Protein AF-A0AAD9ZVP4-F1 (afdb_monomer)

Secondary structure (DSSP, 8-state):
-----------HHHHHHHHHHHHHHTTTHHHHS-TT--TT-TT--HHHHHHHHHHHTTTTTS--SS---------TTTTTS--HHHHHHHHH-

Foldseek 3Di:
DVPDDDDDPDDPVVVVVVVVVCVVCLVVVVVVDDPLDQPPHPPRDPVVNVVVVCVVCVCVVPDDPDDDDDDDDDDDPVVVPDDPVVVCVVVPD

InterPro domains:
  IPR000477 Reverse transcriptase domain [PF00078] (2-87)
  IPR052343 Diverse Retrotransposon and Effector-Associated Protein [PTHR46890] (2-88)

Solvent-accessible surface area (backbone atoms only — not comparable to full-atom values): 6349 Å² total; per-residue (Å²): 134,87,82,73,80,86,77,86,85,70,57,68,70,57,53,51,54,52,48,56,53,52,63,68,48,52,72,62,44,68,83,73,49,61,90,82,58,27,79,98,40,90,96,48,51,66,63,58,52,52,50,51,51,50,59,76,47,69,59,68,91,48,94,62,100,59,94,82,85,88,87,88,86,82,69,78,60,61,86,79,68,62,59,60,83,61,48,51,50,72,76,73,100

Radius of gyration: 18.73 Å; Cα contacts (8 Å, |Δi|>4): 15; chains: 1; bounding box: 42×34×55 Å

Structure (mmCIF, N/CA/C/O backbone):
data_AF-A0AAD9ZVP4-F1
#
_entry.id   AF-A0AAD9ZVP4-F1
#
loop_
_atom_site.group_PDB
_atom_site.id
_atom_site.type_symbol
_atom_site.label_atom_id
_atom_site.label_alt_id
_atom_site.label_comp_id
_atom_site.label_asym_id
_atom_site.label_entity_id
_atom_site.label_seq_id
_atom_site.pdbx_PDB_ins_code
_atom_site.Cartn_x
_atom_site.Cartn_y
_atom_site.Cartn_z
_atom_site.occupancy
_atom_site.B_iso_or_equiv
_atom_site.auth_seq_id
_atom_site.auth_comp_id
_atom_site.auth_asym_id
_atom_site.auth_atom_id
_atom_site.pdbx_PDB_model_num
ATOM 1 N N . MET A 1 1 ? 14.546 21.583 10.370 1.00 49.97 1 MET A N 1
ATOM 2 C CA . MET A 1 1 ? 13.333 21.407 11.211 1.00 49.97 1 MET A CA 1
ATOM 3 C C . MET A 1 1 ? 12.079 21.015 10.412 1.00 49.97 1 MET A C 1
ATOM 5 O O . MET A 1 1 ? 11.070 20.722 11.035 1.00 49.97 1 MET A O 1
ATOM 9 N N . LYS A 1 2 ? 12.115 20.971 9.065 1.00 60.97 2 LYS A N 1
ATOM 10 C CA . LYS A 1 2 ? 10.973 20.570 8.216 1.00 60.97 2 LYS A CA 1
ATOM 11 C C . LYS A 1 2 ? 10.876 19.056 7.947 1.00 60.97 2 LYS A C 1
ATOM 13 O O . LYS A 1 2 ? 9.860 18.621 7.423 1.00 60.97 2 LYS A O 1
ATOM 18 N N . ASP A 1 3 ? 11.881 18.276 8.347 1.00 72.44 3 ASP A N 1
ATOM 19 C CA . ASP A 1 3 ? 12.014 16.851 7.986 1.00 72.44 3 ASP A CA 1
ATOM 20 C C . ASP A 1 3 ? 11.582 15.879 9.096 1.00 72.44 3 ASP A C 1
ATOM 22 O O . ASP A 1 3 ? 11.723 14.665 8.964 1.00 72.44 3 ASP A O 1
ATOM 26 N N . PHE A 1 4 ? 11.052 16.391 10.211 1.00 80.44 4 PHE A N 1
ATOM 27 C CA . PHE A 1 4 ? 10.508 15.537 11.263 1.00 80.44 4 PHE A CA 1
ATOM 28 C C . PHE A 1 4 ? 9.089 15.103 10.907 1.00 80.44 4 PHE A C 1
ATOM 30 O O . PHE A 1 4 ? 8.205 15.936 10.707 1.00 80.44 4 PHE A O 1
ATOM 37 N N . ARG A 1 5 ? 8.860 13.787 10.882 1.00 80.44 5 ARG A N 1
ATOM 38 C CA . ARG A 1 5 ? 7.522 13.205 10.769 1.00 80.44 5 ARG A CA 1
ATOM 39 C C . ARG A 1 5 ? 6.987 12.901 12.175 1.00 80.44 5 ARG A C 1
ATOM 41 O O . ARG A 1 5 ? 7.459 11.939 12.783 1.00 80.44 5 ARG A O 1
ATOM 48 N N . PRO A 1 6 ? 6.041 13.691 12.717 1.00 83.94 6 PRO A N 1
ATOM 49 C CA . PRO A 1 6 ? 5.452 13.394 14.017 1.00 83.94 6 PRO A CA 1
ATOM 50 C C . PRO A 1 6 ? 4.683 12.068 13.958 1.00 83.94 6 PRO A C 1
ATOM 52 O O . PRO A 1 6 ? 4.058 11.742 12.948 1.00 83.94 6 PRO A O 1
ATOM 55 N N . ILE A 1 7 ? 4.737 11.298 15.044 1.00 87.00 7 ILE A N 1
ATOM 56 C CA . ILE A 1 7 ? 4.006 10.035 15.184 1.00 87.00 7 ILE A CA 1
ATOM 57 C C . ILE A 1 7 ? 2.863 10.254 16.172 1.00 87.00 7 ILE A C 1
ATOM 59 O O . ILE A 1 7 ? 3.076 10.739 17.283 1.00 87.00 7 ILE A O 1
ATOM 63 N N . SER A 1 8 ? 1.649 9.870 15.782 1.00 87.19 8 SER A N 1
ATOM 64 C CA . SER A 1 8 ? 0.480 9.937 16.656 1.00 87.19 8 SER A CA 1
ATOM 65 C C . SER A 1 8 ? 0.492 8.786 17.666 1.00 87.19 8 SER A C 1
ATOM 67 O O . SER A 1 8 ? 0.251 7.625 17.330 1.00 87.19 8 SER A O 1
ATOM 69 N N . CYS A 1 9 ? 0.737 9.106 18.935 1.00 90.38 9 CYS A N 1
ATOM 70 C CA . CYS A 1 9 ? 0.648 8.155 20.041 1.00 90.38 9 CYS A CA 1
ATOM 71 C C . CYS A 1 9 ? -0.791 8.082 20.579 1.00 90.38 9 CYS A C 1
ATOM 73 O O . CYS A 1 9 ? -1.122 8.692 21.591 1.00 90.38 9 CYS A O 1
ATOM 75 N N . CYS A 1 10 ? -1.665 7.347 19.887 1.00 91.44 10 CYS A N 1
ATOM 76 C CA . CYS A 1 10 ? -3.068 7.193 20.287 1.00 91.44 10 CYS A CA 1
ATOM 77 C C . CYS A 1 10 ? -3.253 6.234 21.480 1.00 91.44 10 CYS A C 1
ATOM 79 O O . CYS A 1 10 ? -2.464 5.303 21.672 1.00 91.44 10 CYS A O 1
ATOM 81 N N . ASN A 1 11 ? -4.358 6.412 22.214 1.00 94.50 11 ASN A N 1
ATOM 82 C CA . ASN A 1 11 ? -4.795 5.518 23.292 1.00 94.50 11 ASN A CA 1
ATOM 83 C C . ASN A 1 11 ? -4.966 4.067 22.785 1.00 94.50 11 ASN A C 1
ATOM 85 O O . ASN A 1 11 ? -5.418 3.836 21.662 1.00 94.50 11 ASN A O 1
ATOM 89 N N . THR A 1 12 ? -4.631 3.079 23.617 1.00 96.00 12 THR A N 1
ATOM 90 C CA . THR A 1 12 ? -4.850 1.647 23.360 1.00 96.00 12 THR A CA 1
ATOM 91 C C . THR A 1 12 ? -6.282 1.339 22.927 1.00 96.00 12 THR A C 1
ATOM 93 O O . THR A 1 12 ? -6.464 0.608 21.957 1.00 96.00 12 THR A O 1
ATOM 96 N N . LEU A 1 13 ? -7.295 1.935 23.568 1.00 96.06 13 LEU A N 1
ATOM 97 C CA . LEU A 1 13 ? -8.696 1.713 23.189 1.00 96.06 13 LEU A CA 1
ATOM 98 C C . LEU A 1 13 ? -8.964 2.148 21.740 1.00 96.06 13 LEU A C 1
ATOM 100 O O . LEU A 1 13 ? -9.568 1.407 20.968 1.00 96.06 13 LEU A O 1
ATOM 104 N N . TYR A 1 14 ? -8.435 3.307 21.345 1.00 95.44 14 TYR A N 1
ATOM 105 C CA . TYR A 1 14 ? -8.523 3.792 19.968 1.00 95.44 14 TYR A CA 1
ATOM 106 C C . TYR A 1 14 ? -7.848 2.822 18.987 1.00 95.44 14 TYR A C 1
ATOM 108 O O . TYR A 1 14 ? -8.419 2.487 17.951 1.00 95.44 14 TYR A O 1
ATOM 116 N N . LYS A 1 15 ? -6.662 2.303 19.331 1.00 95.44 15 LYS A N 1
ATOM 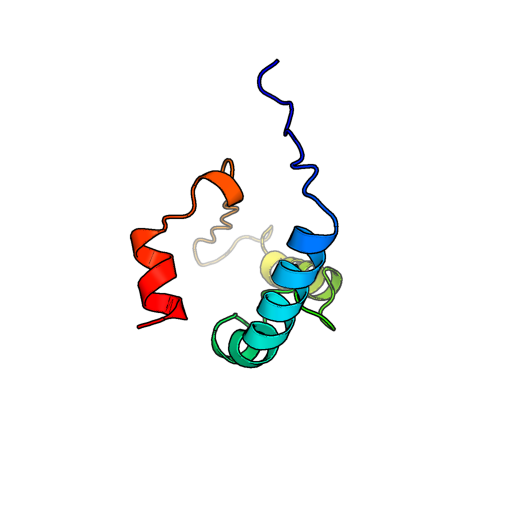117 C CA . LYS A 1 15 ? -5.947 1.319 18.500 1.00 95.44 15 LYS A CA 1
ATOM 118 C C . LYS A 1 15 ? -6.729 0.011 18.343 1.00 95.44 15 LYS A C 1
ATOM 120 O O . LYS A 1 15 ? -6.714 -0.567 17.258 1.00 95.44 15 LYS A O 1
ATOM 125 N N . ILE A 1 16 ? -7.423 -0.442 19.391 1.00 97.00 16 ILE A N 1
ATOM 126 C CA . ILE A 1 16 ? -8.281 -1.636 19.336 1.00 97.00 16 ILE A CA 1
ATOM 127 C C . ILE A 1 16 ? -9.431 -1.411 18.352 1.00 97.00 16 ILE A C 1
ATOM 129 O O . ILE A 1 16 ? -9.625 -2.224 17.449 1.00 97.00 16 ILE A O 1
ATOM 133 N N . ILE A 1 17 ? -10.149 -0.292 18.476 1.00 95.75 17 ILE A N 1
ATOM 134 C CA . ILE A 1 17 ? -11.262 0.046 17.576 1.00 95.75 17 ILE A CA 1
ATOM 135 C C . ILE A 1 17 ? -10.767 0.132 16.124 1.00 95.75 17 ILE A C 1
ATOM 137 O O . ILE A 1 17 ? -11.328 -0.517 15.241 1.00 95.75 17 ILE A O 1
ATOM 141 N N . ALA A 1 18 ? -9.662 0.844 15.880 1.00 94.94 18 ALA A N 1
ATOM 142 C CA . ALA A 1 18 ? -9.057 0.954 14.553 1.00 94.94 18 ALA A CA 1
ATOM 143 C C . ALA A 1 18 ? -8.679 -0.418 13.966 1.00 94.94 18 ALA A C 1
ATOM 145 O O . ALA A 1 18 ? -8.900 -0.678 12.783 1.00 94.94 18 ALA A O 1
ATOM 146 N N . ARG A 1 19 ? -8.156 -1.335 14.792 1.00 95.19 19 ARG A N 1
ATOM 147 C CA . ARG A 1 19 ? -7.821 -2.700 14.366 1.00 95.19 19 ARG A CA 1
ATOM 148 C C . ARG A 1 19 ? -9.058 -3.510 13.980 1.00 95.19 19 ARG A C 1
ATOM 150 O O . ARG A 1 19 ? -9.000 -4.245 12.995 1.00 95.19 19 ARG A O 1
ATOM 157 N N . ILE A 1 20 ? -10.155 -3.383 14.727 1.00 96.44 20 ILE A N 1
ATOM 158 C CA . ILE A 1 20 ? -11.425 -4.050 14.405 1.00 96.44 20 ILE A CA 1
ATOM 159 C C . ILE A 1 20 ? -11.923 -3.586 13.033 1.00 96.44 20 ILE A C 1
ATOM 161 O O . ILE A 1 20 ? -12.219 -4.425 12.184 1.00 96.44 20 ILE A O 1
ATOM 165 N N . ILE A 1 21 ? -11.940 -2.273 12.787 1.00 93.56 21 ILE A N 1
ATOM 166 C CA . ILE A 1 21 ? -12.365 -1.693 11.504 1.00 93.56 21 ILE A CA 1
ATOM 167 C C . ILE A 1 21 ? -11.459 -2.179 10.363 1.00 93.56 21 ILE A C 1
ATOM 169 O O . ILE A 1 21 ? -11.950 -2.688 9.357 1.00 93.56 21 ILE A O 1
ATOM 173 N N . ALA A 1 22 ? -10.135 -2.120 10.538 1.00 93.31 22 ALA A N 1
ATOM 174 C CA . ALA A 1 22 ? -9.184 -2.579 9.524 1.00 93.31 22 ALA A CA 1
ATOM 175 C C . ALA A 1 22 ? -9.384 -4.059 9.154 1.00 93.31 22 ALA A C 1
ATOM 177 O O . ALA A 1 22 ? -9.333 -4.425 7.980 1.00 93.31 22 ALA A O 1
ATOM 178 N N . ASN A 1 23 ? -9.660 -4.916 10.140 1.00 93.69 23 ASN A N 1
ATOM 179 C CA . ASN A 1 23 ? -9.938 -6.331 9.895 1.00 93.69 23 ASN A CA 1
ATOM 180 C C . ASN A 1 23 ? -11.249 -6.553 9.126 1.00 93.69 23 ASN A C 1
ATOM 182 O O . ASN A 1 23 ? -11.332 -7.512 8.363 1.00 93.69 23 ASN A O 1
ATOM 186 N N . ARG A 1 24 ? -12.254 -5.684 9.305 1.00 92.19 24 ARG A N 1
ATOM 187 C CA . ARG A 1 24 ? -13.524 -5.745 8.564 1.00 92.19 24 ARG A CA 1
ATOM 188 C C . ARG A 1 24 ? -13.380 -5.295 7.111 1.00 92.19 24 ARG A C 1
ATOM 190 O O . ARG A 1 24 ? -14.026 -5.880 6.256 1.00 92.19 24 ARG A O 1
ATOM 197 N N . ILE A 1 25 ? -12.518 -4.315 6.836 1.00 90.06 25 ILE A N 1
ATOM 198 C CA . ILE A 1 25 ? -12.255 -3.802 5.477 1.00 90.06 25 ILE A CA 1
ATOM 199 C C . ILE A 1 25 ? -11.347 -4.749 4.675 1.00 90.06 25 ILE A C 1
ATOM 201 O O . ILE A 1 25 ? -11.445 -4.832 3.453 1.00 90.06 25 ILE A O 1
ATOM 205 N N . LYS A 1 26 ? -10.461 -5.487 5.357 1.00 90.12 26 LYS A N 1
ATOM 206 C CA . LYS A 1 26 ? -9.440 -6.341 4.733 1.00 90.12 26 LYS A CA 1
ATOM 207 C C . LYS A 1 26 ? -9.942 -7.268 3.605 1.00 90.12 26 LYS A C 1
ATOM 209 O O . LYS A 1 26 ? -9.216 -7.368 2.620 1.00 90.12 26 LYS A O 1
ATOM 214 N N . PRO A 1 27 ? -11.106 -7.941 3.696 1.00 89.25 27 PRO A N 1
ATOM 215 C CA . PRO A 1 27 ? -11.599 -8.800 2.616 1.00 89.25 27 PRO A CA 1
ATOM 216 C C . PRO A 1 27 ? -11.872 -8.030 1.314 1.00 89.25 27 PRO A C 1
ATOM 218 O O . PRO A 1 27 ? -11.435 -8.461 0.250 1.00 89.25 27 PRO A O 1
ATOM 221 N N . CYS A 1 28 ? -12.495 -6.852 1.408 1.00 88.31 28 CYS A N 1
ATOM 222 C CA . CYS A 1 28 ? -12.857 -6.028 0.251 1.00 88.31 28 CYS A CA 1
ATOM 223 C C . CYS A 1 28 ? -11.633 -5.450 -0.470 1.00 88.31 28 CYS A C 1
ATOM 225 O O . CYS A 1 28 ? -11.683 -5.171 -1.663 1.00 88.31 28 CYS A O 1
ATOM 227 N N . LEU A 1 29 ? -10.507 -5.278 0.237 1.00 88.44 29 LEU A N 1
ATOM 228 C CA . LEU A 1 29 ? -9.286 -4.741 -0.368 1.00 88.44 29 LEU A CA 1
ATOM 229 C C . LEU A 1 29 ? -8.788 -5.589 -1.537 1.00 88.44 29 LEU A C 1
ATOM 231 O O . LEU A 1 29 ? -8.191 -5.026 -2.446 1.00 88.44 29 LEU A O 1
ATOM 235 N N . SER A 1 30 ? -9.026 -6.904 -1.529 1.00 85.38 30 SER A N 1
ATOM 236 C CA . SER A 1 30 ? -8.557 -7.790 -2.601 1.00 85.38 30 SER A CA 1
ATOM 237 C C . SER A 1 30 ? -9.146 -7.459 -3.977 1.00 85.38 30 SER A C 1
ATOM 239 O O . SER A 1 30 ? -8.443 -7.631 -4.970 1.00 85.38 30 SER A O 1
ATOM 241 N N . ASP A 1 31 ? -10.356 -6.897 -4.016 1.00 88.88 31 ASP A N 1
ATOM 242 C CA . ASP A 1 31 ? -11.044 -6.507 -5.251 1.00 88.88 31 ASP A CA 1
ATOM 243 C C . ASP A 1 31 ? -10.701 -5.074 -5.697 1.00 88.88 31 ASP A C 1
ATOM 245 O O . ASP A 1 31 ? -10.835 -4.728 -6.868 1.00 88.88 31 ASP A O 1
ATOM 249 N N . ILE A 1 32 ? -10.252 -4.227 -4.764 1.00 89.81 32 ILE A N 1
ATOM 250 C CA . ILE A 1 32 ? -9.992 -2.797 -5.004 1.00 89.81 32 ILE A CA 1
ATOM 251 C C . ILE A 1 32 ? -8.527 -2.548 -5.389 1.00 89.81 32 ILE A C 1
ATOM 253 O O . ILE A 1 32 ? -8.225 -1.631 -6.153 1.00 89.81 32 ILE A O 1
ATOM 257 N N . ILE A 1 33 ? -7.592 -3.331 -4.839 1.00 91.69 33 ILE A N 1
ATOM 258 C CA . ILE A 1 33 ? -6.156 -3.098 -5.022 1.00 91.69 33 ILE A CA 1
ATOM 259 C C . ILE A 1 33 ? -5.580 -3.940 -6.161 1.00 91.69 33 ILE A C 1
ATOM 261 O O . ILE A 1 33 ? -5.872 -5.125 -6.310 1.00 91.69 33 ILE A O 1
ATOM 265 N N . SER A 1 34 ? -4.655 -3.348 -6.915 1.00 91.75 34 SER A N 1
ATOM 266 C CA . SER A 1 34 ? -3.924 -4.060 -7.966 1.00 91.75 34 SER A CA 1
ATOM 267 C C . SER A 1 34 ? -3.115 -5.245 -7.403 1.00 91.75 34 SER A C 1
ATOM 269 O O . SER A 1 34 ? -2.579 -5.153 -6.288 1.00 91.75 34 SER A O 1
ATOM 271 N N . PRO A 1 35 ? -2.941 -6.344 -8.165 1.00 89.06 35 PRO A N 1
ATOM 272 C CA . PRO A 1 35 ? -2.016 -7.424 -7.817 1.00 89.06 35 PRO A CA 1
ATOM 273 C C . PRO A 1 35 ? -0.584 -6.937 -7.554 1.00 89.06 35 PRO A C 1
ATOM 275 O O . PRO A 1 35 ? 0.083 -7.462 -6.668 1.00 89.06 35 PRO A O 1
ATOM 278 N N . SER A 1 36 ? -0.148 -5.880 -8.249 1.00 90.44 36 SER A N 1
ATOM 279 C CA . SER A 1 36 ? 1.189 -5.287 -8.106 1.00 90.44 36 SER A CA 1
ATOM 280 C C . SER A 1 36 ? 1.354 -4.422 -6.846 1.00 90.44 36 SER A C 1
ATOM 282 O O . SER A 1 36 ? 2.408 -3.827 -6.629 1.00 90.44 36 SER A O 1
ATOM 284 N N . GLN A 1 37 ? 0.324 -4.283 -6.004 1.00 90.81 37 GLN A N 1
ATOM 285 C CA . GLN A 1 37 ? 0.436 -3.584 -4.724 1.00 90.81 37 GLN A CA 1
ATOM 286 C C . GLN A 1 37 ? 0.868 -4.561 -3.623 1.00 90.81 37 GLN A C 1
ATOM 288 O O . GLN A 1 37 ? 0.035 -5.262 -3.048 1.00 90.81 37 GLN A O 1
ATOM 293 N N . SER A 1 38 ? 2.162 -4.592 -3.298 1.00 90.25 38 SER A N 1
ATOM 294 C CA . SER A 1 38 ? 2.683 -5.473 -2.239 1.00 90.25 38 SER A CA 1
ATOM 295 C C . SER A 1 38 ? 2.695 -4.845 -0.844 1.00 90.25 38 SER A C 1
ATOM 297 O O . SER A 1 38 ? 2.633 -5.556 0.157 1.00 90.25 38 SER A O 1
ATOM 299 N N . ALA A 1 39 ? 2.784 -3.518 -0.740 1.00 89.62 39 ALA A N 1
ATOM 300 C CA . ALA A 1 39 ? 2.886 -2.845 0.554 1.00 89.62 39 ALA A CA 1
ATOM 301 C C . ALA A 1 39 ? 1.567 -2.916 1.342 1.00 89.62 39 ALA A C 1
ATOM 303 O O . ALA A 1 39 ? 0.492 -2.705 0.785 1.00 89.62 39 ALA A O 1
ATOM 304 N N . PHE A 1 40 ? 1.666 -3.162 2.653 1.00 88.38 40 PHE A N 1
ATOM 305 C CA . PHE A 1 40 ? 0.539 -3.213 3.599 1.00 88.38 40 PHE A CA 1
ATOM 306 C C . PHE A 1 40 ? -0.529 -4.287 3.313 1.00 88.38 40 PHE A C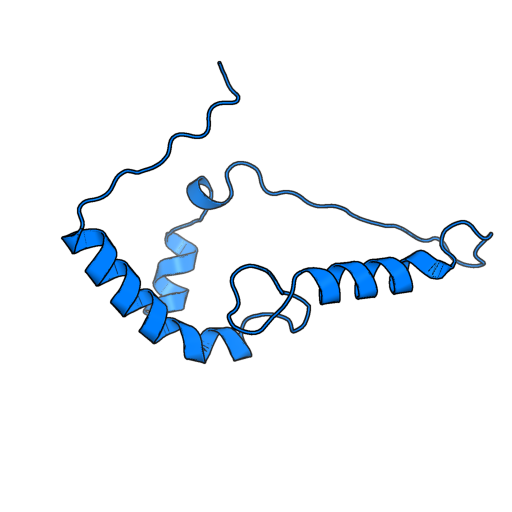 1
ATOM 308 O O . PHE A 1 40 ? -1.596 -4.269 3.926 1.00 88.38 40 PHE A O 1
ATOM 315 N N . VAL A 1 41 ? -0.234 -5.264 2.450 1.00 90.00 41 VAL A N 1
ATOM 316 C CA . VAL A 1 41 ? -1.121 -6.397 2.158 1.00 90.00 41 VAL A CA 1
ATOM 317 C C . VAL A 1 41 ? -0.551 -7.662 2.787 1.00 90.00 41 VAL A C 1
ATOM 319 O O . VAL A 1 41 ? 0.592 -8.040 2.544 1.00 90.00 41 VAL A O 1
ATOM 322 N N . ALA A 1 42 ? -1.351 -8.336 3.613 1.00 87.62 42 ALA A N 1
ATOM 323 C CA . ALA A 1 42 ? -0.926 -9.584 4.238 1.00 87.62 42 ALA A CA 1
ATOM 324 C C . ALA A 1 42 ? -0.678 -10.664 3.173 1.00 87.62 42 ALA A C 1
ATOM 326 O O . ALA A 1 42 ? -1.538 -10.897 2.328 1.00 87.62 42 ALA A O 1
ATOM 327 N N . GLY A 1 43 ? 0.472 -11.334 3.247 1.00 89.12 43 GLY A N 1
ATOM 328 C CA . GLY A 1 43 ? 0.841 -12.407 2.320 1.00 89.12 43 GLY A CA 1
ATOM 329 C C . GLY A 1 43 ? 1.502 -11.948 1.017 1.00 89.12 43 GLY A C 1
ATOM 330 O O . GLY A 1 43 ? 1.853 -12.804 0.215 1.00 89.12 43 GLY A O 1
ATOM 331 N N . ARG A 1 44 ? 1.711 -10.639 0.803 1.00 91.19 44 ARG A N 1
ATOM 332 C CA . ARG A 1 44 ? 2.488 -10.118 -0.337 1.00 91.19 44 ARG A CA 1
ATOM 333 C C . ARG A 1 44 ? 3.868 -9.650 0.115 1.00 91.19 44 ARG A C 1
ATOM 335 O O . ARG A 1 44 ? 4.003 -9.083 1.201 1.00 91.19 44 ARG A O 1
ATOM 342 N N . CYS A 1 45 ? 4.890 -9.877 -0.711 1.00 92.75 45 CYS A N 1
ATOM 343 C CA . CYS A 1 45 ? 6.265 -9.498 -0.405 1.00 92.75 45 CYS A CA 1
ATOM 344 C C . CYS A 1 45 ? 6.712 -8.300 -1.254 1.00 92.75 45 CYS A C 1
ATOM 346 O O . CYS A 1 45 ? 6.370 -8.174 -2.429 1.00 92.75 45 CYS A O 1
ATOM 348 N N . ILE A 1 46 ? 7.531 -7.414 -0.676 1.00 92.25 46 ILE A N 1
ATOM 349 C CA . ILE A 1 46 ? 8.163 -6.324 -1.436 1.00 92.25 46 ILE A CA 1
ATOM 350 C C . ILE A 1 46 ? 9.129 -6.853 -2.508 1.00 92.25 46 ILE A C 1
ATOM 352 O O . ILE A 1 46 ? 9.315 -6.204 -3.535 1.00 92.25 46 ILE A O 1
ATOM 356 N N . GLY A 1 47 ? 9.701 -8.045 -2.293 1.00 94.69 47 GLY A N 1
ATOM 357 C CA . GLY A 1 47 ? 10.583 -8.715 -3.248 1.00 94.69 47 GLY A CA 1
ATOM 358 C C . GLY A 1 47 ? 9.917 -8.969 -4.600 1.00 94.69 47 GLY A C 1
ATOM 359 O O . GLY A 1 47 ? 10.560 -8.766 -5.626 1.00 94.69 47 GLY A O 1
ATOM 360 N N . ASP A 1 48 ? 8.622 -9.296 -4.609 1.00 92.38 48 ASP A N 1
ATOM 361 C CA . ASP A 1 48 ? 7.859 -9.552 -5.838 1.00 92.38 48 ASP A CA 1
ATOM 362 C C . ASP A 1 48 ? 7.822 -8.304 -6.735 1.00 92.38 48 ASP A C 1
ATOM 364 O O . ASP A 1 48 ? 8.059 -8.373 -7.940 1.00 92.38 48 ASP A O 1
ATOM 368 N N . ASN A 1 49 ? 7.625 -7.128 -6.130 1.00 92.44 49 ASN A N 1
ATOM 369 C CA . ASN A 1 49 ? 7.644 -5.852 -6.844 1.00 92.44 49 ASN A CA 1
ATOM 370 C C . ASN A 1 49 ? 9.049 -5.461 -7.314 1.00 92.44 49 ASN A C 1
A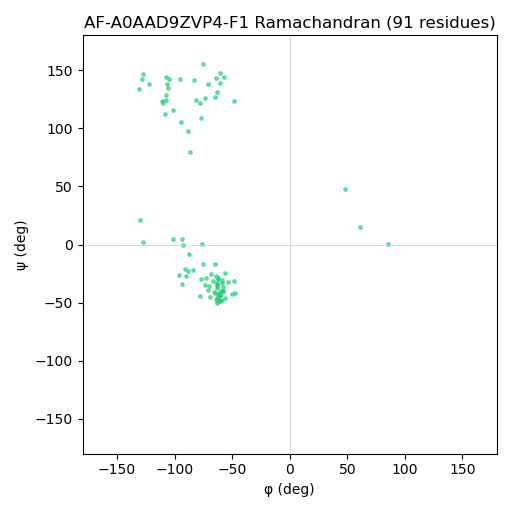TOM 372 O O . ASN A 1 49 ? 9.189 -4.881 -8.389 1.00 92.44 49 ASN A O 1
ATOM 376 N N . ILE A 1 50 ? 10.091 -5.766 -6.533 1.00 94.12 50 ILE A N 1
ATOM 377 C CA . ILE A 1 50 ? 11.481 -5.527 -6.949 1.00 94.12 50 ILE A CA 1
ATOM 378 C C . ILE A 1 50 ? 11.801 -6.371 -8.185 1.00 94.12 50 ILE A C 1
ATOM 380 O O . ILE A 1 50 ? 12.337 -5.838 -9.156 1.00 94.12 50 ILE A O 1
ATOM 384 N N . LEU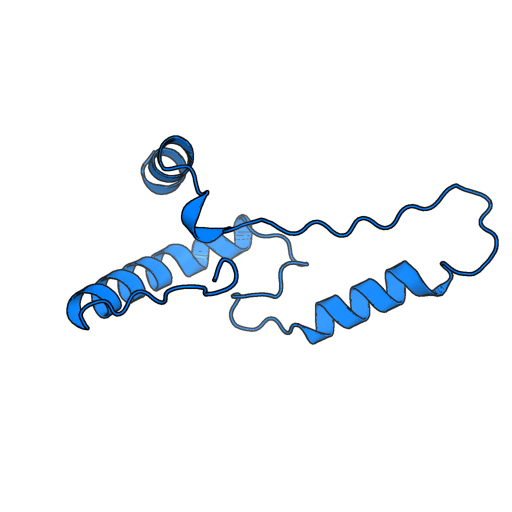 A 1 51 ? 11.424 -7.652 -8.174 1.00 94.69 51 LEU A N 1
ATOM 385 C CA . LEU A 1 51 ? 11.615 -8.556 -9.305 1.00 94.69 51 LEU A CA 1
ATOM 386 C C . LEU A 1 51 ? 10.848 -8.071 -10.543 1.00 94.69 51 LEU A C 1
ATOM 388 O O . LEU A 1 51 ? 11.431 -7.974 -11.622 1.00 94.69 51 LEU A O 1
ATOM 392 N N . LEU A 1 52 ? 9.580 -7.682 -10.373 1.00 93.56 52 LEU A N 1
ATOM 393 C CA . LEU A 1 52 ? 8.763 -7.124 -11.452 1.00 93.56 52 LEU A CA 1
ATOM 394 C C . LEU A 1 52 ? 9.429 -5.890 -12.082 1.00 93.56 52 LEU A C 1
ATOM 396 O O . LEU A 1 52 ? 9.533 -5.791 -13.302 1.00 93.56 52 LEU A O 1
ATOM 400 N N . VAL A 1 53 ? 9.929 -4.957 -11.266 1.00 93.50 53 VAL A N 1
ATOM 401 C CA . VAL A 1 53 ? 10.630 -3.763 -11.763 1.00 93.50 53 VAL A CA 1
ATOM 402 C C . VAL A 1 53 ? 11.929 -4.135 -12.481 1.00 93.50 53 VAL A C 1
ATOM 404 O O . VAL A 1 53 ? 12.218 -3.573 -13.536 1.00 93.50 53 VAL A O 1
ATOM 407 N N . GLN A 1 54 ? 12.708 -5.083 -11.954 1.00 94.44 54 GLN A N 1
ATOM 408 C CA . GLN A 1 54 ? 13.927 -5.562 -12.615 1.00 94.44 54 GLN A CA 1
ATOM 409 C C . GLN A 1 54 ? 13.630 -6.149 -13.999 1.00 94.44 54 GLN A C 1
ATOM 411 O O . GLN A 1 54 ? 14.372 -5.887 -14.947 1.00 94.44 54 GLN A O 1
ATOM 416 N N . GLU A 1 55 ? 12.535 -6.898 -14.134 1.00 93.19 55 GLU A N 1
ATOM 417 C CA . GLU A 1 55 ? 12.111 -7.476 -15.406 1.00 93.19 55 GLU A CA 1
ATOM 418 C C . GLU A 1 55 ? 11.636 -6.405 -16.397 1.00 93.19 55 GLU A C 1
ATOM 42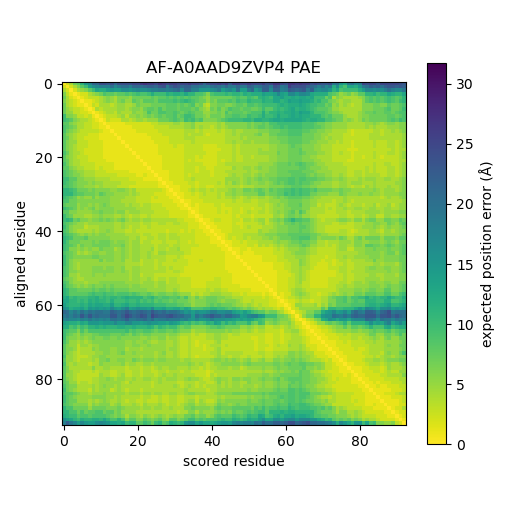0 O O . GLU A 1 55 ? 12.099 -6.381 -17.541 1.00 93.19 55 GLU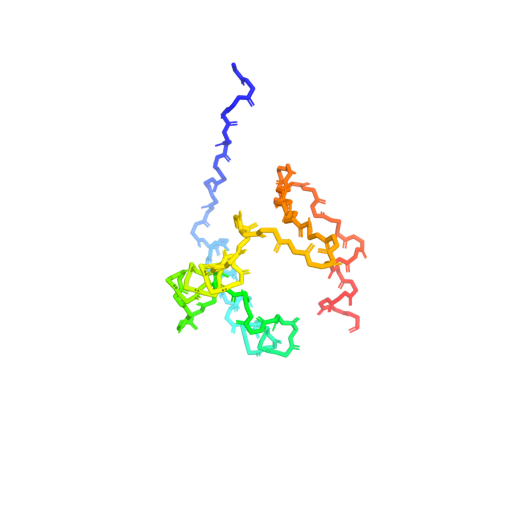 A O 1
ATOM 425 N N . LEU A 1 56 ? 10.821 -5.448 -15.942 1.00 91.81 56 LEU A N 1
ATOM 426 C CA . LEU A 1 56 ? 10.398 -4.296 -16.749 1.00 91.81 56 LEU A CA 1
ATOM 427 C C . LEU A 1 56 ? 11.594 -3.459 -17.242 1.00 91.81 56 LEU A C 1
ATOM 429 O O . LEU A 1 56 ? 11.571 -2.921 -18.350 1.00 91.81 56 LEU A O 1
ATOM 433 N N . MET A 1 57 ? 12.669 -3.384 -16.452 1.00 92.06 57 MET A N 1
ATOM 434 C CA . MET A 1 57 ? 13.879 -2.618 -16.774 1.00 92.06 57 MET A CA 1
ATOM 435 C C . MET A 1 57 ? 14.968 -3.435 -17.492 1.00 92.06 57 MET A C 1
ATOM 437 O O . MET A 1 57 ? 16.008 -2.881 -17.861 1.00 92.06 57 MET A O 1
ATOM 441 N N . ARG A 1 58 ? 14.755 -4.733 -17.751 1.00 89.31 58 ARG A N 1
ATOM 442 C CA . ARG A 1 58 ? 15.803 -5.699 -18.149 1.00 89.31 58 ARG A CA 1
ATOM 443 C C . ARG A 1 58 ? 16.606 -5.327 -19.401 1.00 89.31 58 ARG A C 1
ATOM 445 O O . ARG A 1 58 ? 17.747 -5.750 -19.554 1.00 89.31 58 ARG A O 1
ATOM 452 N N . ASN A 1 59 ? 16.057 -4.511 -20.294 1.00 88.19 59 ASN A N 1
ATOM 453 C CA . ASN A 1 59 ? 16.759 -4.026 -21.487 1.00 88.19 59 ASN A CA 1
ATOM 454 C C . ASN A 1 59 ? 16.668 -2.509 -21.647 1.00 88.19 59 ASN A C 1
ATOM 456 O O . ASN A 1 59 ? 16.848 -1.998 -22.751 1.00 88.19 59 ASN A O 1
ATOM 460 N N . TYR A 1 60 ? 16.383 -1.789 -20.562 1.00 88.00 60 TYR A N 1
ATOM 461 C CA . TYR A 1 60 ? 16.126 -0.354 -20.608 1.0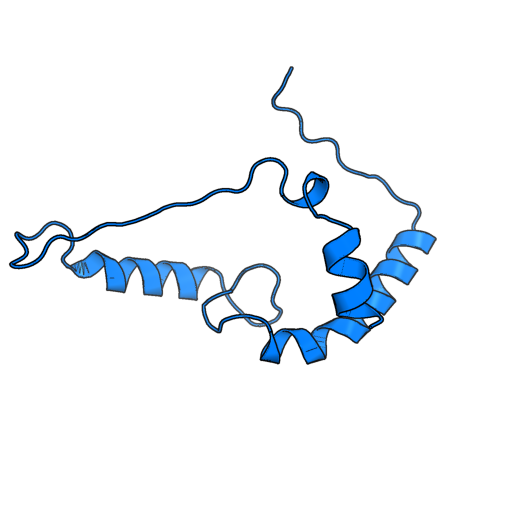0 88.00 60 TYR A CA 1
ATOM 462 C C . TYR A 1 60 ? 17.341 0.452 -21.099 1.00 88.00 60 TYR A C 1
ATOM 464 O O . TYR A 1 60 ? 17.171 1.465 -21.764 1.00 88.00 60 TYR A O 1
ATOM 472 N N . HIS A 1 61 ? 18.555 -0.052 -20.849 1.00 83.62 61 HIS A N 1
ATOM 473 C CA . HIS A 1 61 ? 19.827 0.529 -21.299 1.00 83.62 61 HIS A CA 1
ATOM 474 C C . HIS A 1 61 ? 20.134 0.311 -22.791 1.00 83.62 61 HIS A C 1
ATOM 476 O O . HIS A 1 61 ? 21.023 0.961 -23.334 1.00 83.62 61 HIS A O 1
ATOM 482 N N . LYS A 1 62 ? 19.454 -0.631 -23.456 1.00 85.00 62 LYS A N 1
ATOM 483 C CA . LYS A 1 62 ? 19.680 -0.913 -24.878 1.00 85.00 62 LYS A CA 1
ATOM 484 C 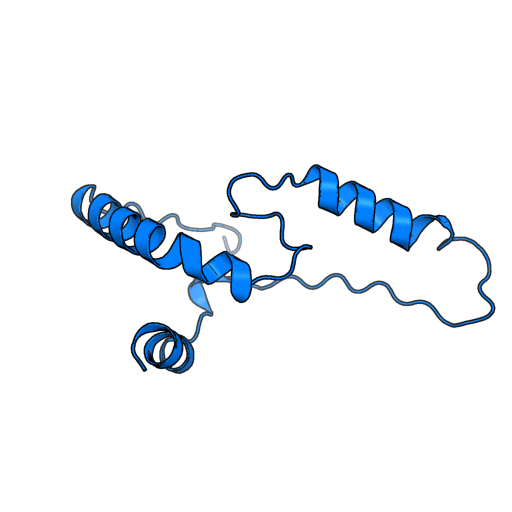C . LYS A 1 62 ? 18.878 0.070 -25.718 1.00 85.00 62 LYS A C 1
ATOM 486 O O . LYS A 1 62 ? 17.729 0.359 -25.381 1.00 85.00 62 LYS A O 1
ATOM 491 N N . GLY A 1 63 ? 19.468 0.519 -26.829 1.00 79.00 63 GLY A N 1
ATOM 492 C CA . GLY A 1 63 ? 18.771 1.320 -27.833 1.00 79.00 63 GLY A CA 1
ATOM 493 C C . GLY A 1 63 ? 17.438 0.666 -28.195 1.00 79.00 63 GLY A C 1
ATOM 494 O O . GLY A 1 63 ? 17.387 -0.517 -28.530 1.00 79.00 63 GLY A O 1
ATOM 495 N N . ALA A 1 64 ? 16.354 1.415 -28.036 1.00 76.06 64 ALA A N 1
ATOM 496 C CA . ALA A 1 64 ? 15.000 0.933 -28.245 1.00 76.06 64 ALA A CA 1
ATOM 497 C C . ALA A 1 64 ? 14.443 1.522 -29.543 1.00 76.06 64 ALA A C 1
ATOM 499 O O . ALA A 1 64 ? 14.602 2.716 -29.780 1.00 76.06 64 ALA A O 1
ATOM 500 N N . SER A 1 65 ? 13.737 0.720 -30.348 1.00 77.50 65 SER A N 1
ATOM 501 C CA . SER A 1 65 ? 13.001 1.238 -31.518 1.00 77.50 65 SER A CA 1
ATOM 502 C C . SER A 1 65 ? 11.854 2.179 -31.138 1.00 77.50 65 SER A C 1
ATOM 504 O O . SER A 1 65 ? 11.370 2.914 -31.992 1.00 77.50 65 SER A O 1
ATOM 506 N N . TYR A 1 66 ? 11.425 2.168 -29.873 1.00 81.81 66 TYR A N 1
ATOM 507 C CA . TYR A 1 66 ? 10.341 3.000 -29.356 1.00 81.81 66 TYR A CA 1
ATOM 508 C C . TYR A 1 66 ? 10.796 3.761 -28.107 1.00 81.81 66 TYR A C 1
ATOM 510 O O . TYR A 1 66 ? 11.581 3.216 -27.323 1.00 81.81 66 TYR A O 1
ATOM 518 N N . PRO A 1 67 ? 10.299 4.992 -27.890 1.00 86.25 67 PRO A N 1
ATOM 519 C CA . PRO A 1 67 ? 10.607 5.760 -26.691 1.00 86.25 67 PRO A CA 1
ATOM 520 C C . PRO A 1 67 ? 10.131 5.014 -25.438 1.00 86.25 67 PRO A C 1
ATOM 522 O O . PRO A 1 67 ? 9.046 4.434 -25.415 1.00 86.25 67 PRO A O 1
ATOM 525 N N . ARG A 1 68 ? 10.950 5.030 -24.384 1.00 87.88 68 ARG A N 1
ATOM 526 C CA . ARG A 1 68 ? 10.648 4.412 -23.086 1.00 87.88 68 ARG A CA 1
ATOM 527 C C . ARG A 1 68 ? 10.708 5.474 -21.993 1.00 87.88 68 ARG A C 1
ATOM 529 O O . ARG A 1 68 ? 11.637 6.281 -21.983 1.00 87.88 68 ARG A O 1
ATOM 536 N N . LEU A 1 69 ? 9.756 5.443 -21.061 1.00 89.62 69 LEU A N 1
ATOM 537 C CA . LEU A 1 69 ? 9.736 6.306 -19.878 1.00 89.62 69 LEU A CA 1
ATOM 538 C C . LEU A 1 69 ? 9.495 5.477 -18.610 1.00 89.62 69 LEU A C 1
ATOM 540 O O . LEU A 1 69 ? 8.588 4.649 -18.564 1.00 89.62 69 LEU A O 1
ATOM 544 N N . ALA A 1 70 ? 10.286 5.748 -17.575 1.00 91.75 70 ALA A N 1
ATOM 545 C CA . ALA A 1 70 ? 10.095 5.230 -16.232 1.00 91.75 70 ALA A CA 1
ATOM 546 C C . ALA A 1 70 ? 9.670 6.394 -15.337 1.00 91.75 70 ALA A C 1
ATOM 548 O O . ALA A 1 70 ? 10.394 7.384 -15.228 1.00 91.75 70 ALA A O 1
ATOM 549 N N . LEU A 1 71 ? 8.503 6.278 -14.704 1.00 93.12 71 LEU A N 1
ATOM 550 C CA . LEU A 1 71 ? 7.982 7.302 -13.807 1.00 93.12 71 LEU A CA 1
ATOM 551 C C . LEU A 1 71 ? 8.008 6.792 -12.368 1.00 93.12 71 LEU A C 1
ATOM 553 O O . LEU A 1 71 ? 7.410 5.765 -12.053 1.00 93.12 71 LEU A O 1
ATOM 557 N N . LYS A 1 72 ? 8.679 7.537 -11.490 1.00 93.94 72 LYS A N 1
ATOM 558 C CA . LYS A 1 72 ? 8.635 7.322 -10.045 1.00 93.94 72 LYS A CA 1
ATOM 559 C C . LYS A 1 72 ? 7.835 8.457 -9.416 1.00 93.94 72 LYS A C 1
ATOM 561 O O . LYS A 1 72 ? 8.284 9.598 -9.429 1.00 93.94 72 LYS A O 1
ATOM 566 N N . VAL A 1 73 ? 6.666 8.129 -8.876 1.00 94.38 73 VAL A N 1
ATOM 567 C CA . VAL A 1 73 ? 5.784 9.075 -8.182 1.00 94.38 73 VAL A CA 1
ATOM 568 C C . VAL A 1 73 ? 5.865 8.812 -6.683 1.00 94.38 73 VAL A C 1
ATOM 570 O O . VAL A 1 73 ? 5.811 7.659 -6.262 1.00 94.38 73 VAL A O 1
ATOM 573 N N . ASP A 1 74 ? 5.995 9.876 -5.894 1.00 91.81 74 ASP A N 1
ATOM 574 C CA . ASP A 1 74 ? 5.944 9.834 -4.432 1.00 91.81 74 ASP A CA 1
ATOM 575 C C . ASP A 1 74 ? 4.928 10.864 -3.925 1.00 91.81 74 ASP A C 1
ATOM 577 O O . ASP A 1 74 ? 4.780 11.940 -4.508 1.00 91.81 74 ASP A O 1
ATOM 581 N N . LEU A 1 75 ? 4.193 10.515 -2.868 1.00 90.94 75 LEU A N 1
ATOM 582 C CA . LEU A 1 75 ? 3.130 11.352 -2.316 1.00 90.94 75 LEU A CA 1
ATOM 583 C C . LEU A 1 75 ? 3.623 12.073 -1.062 1.00 90.94 75 LEU A C 1
ATOM 585 O O . LEU A 1 75 ? 3.879 11.454 -0.025 1.00 90.94 75 LEU A O 1
ATOM 589 N N . MET A 1 76 ? 3.681 13.403 -1.125 1.00 89.25 76 MET A N 1
ATOM 590 C CA . MET A 1 76 ? 4.029 14.218 0.035 1.00 89.25 76 MET A CA 1
ATOM 591 C C . MET A 1 76 ? 2.954 14.077 1.115 1.00 89.25 76 MET A C 1
ATOM 593 O O . MET A 1 76 ? 1.781 14.311 0.854 1.00 89.25 76 MET A O 1
ATOM 597 N N . LYS A 1 77 ? 3.357 13.732 2.344 1.00 86.44 77 LYS A N 1
ATOM 598 C CA . LYS A 1 77 ? 2.447 13.615 3.499 1.00 86.44 77 LYS A CA 1
ATOM 599 C C . LYS A 1 77 ? 1.184 12.795 3.184 1.00 86.44 77 LYS A C 1
ATOM 601 O O . LYS A 1 77 ? 0.077 13.204 3.514 1.00 86.44 77 LYS A O 1
ATOM 606 N N . ALA A 1 78 ? 1.356 11.625 2.567 1.00 89.31 78 ALA A N 1
ATOM 607 C CA . ALA A 1 78 ? 0.258 10.798 2.059 1.00 89.31 78 ALA A CA 1
ATOM 608 C C . ALA A 1 78 ? -0.900 10.553 3.050 1.00 89.31 78 ALA A C 1
ATOM 610 O O . ALA A 1 78 ? -2.036 10.434 2.619 1.00 89.31 78 ALA A O 1
ATOM 611 N N . PHE A 1 79 ? -0.631 10.500 4.361 1.00 87.00 79 PHE A N 1
ATOM 612 C CA . PHE A 1 79 ? -1.663 10.318 5.392 1.00 87.00 79 PHE A CA 1
ATOM 613 C C . PHE A 1 79 ? -2.370 11.616 5.813 1.00 87.00 79 PHE A C 1
ATOM 615 O O . PHE A 1 79 ? -3.487 11.547 6.313 1.00 87.00 79 PHE A O 1
ATOM 622 N N . ASP A 1 80 ? -1.747 12.777 5.602 1.00 89.25 80 ASP A N 1
ATOM 623 C CA . ASP A 1 80 ? -2.315 14.085 5.951 1.00 89.25 80 ASP A CA 1
ATOM 624 C C . ASP A 1 80 ? -3.108 14.692 4.779 1.00 89.25 80 ASP A C 1
ATOM 626 O O . ASP A 1 80 ? -3.938 15.570 4.987 1.00 89.25 80 ASP A O 1
ATOM 630 N N . MET A 1 81 ? -2.840 14.248 3.543 1.00 91.06 81 MET A N 1
ATOM 631 C CA . MET A 1 81 ? -3.452 14.780 2.315 1.00 91.06 81 MET A CA 1
ATOM 632 C C . MET A 1 81 ? -4.697 14.019 1.845 1.00 91.06 81 MET A C 1
ATOM 634 O O . MET A 1 81 ? -5.213 14.300 0.765 1.00 91.06 81 MET A O 1
ATOM 638 N N . VAL A 1 82 ? -5.166 13.034 2.609 1.00 91.56 82 VAL A N 1
ATOM 639 C CA . VAL A 1 82 ? -6.332 12.241 2.211 1.00 91.56 82 VAL A CA 1
ATOM 640 C C . VAL A 1 82 ? -7.607 13.064 2.374 1.00 91.56 82 VAL A C 1
ATOM 642 O O . VAL A 1 82 ? -7.886 13.570 3.461 1.00 91.56 82 VAL A O 1
ATOM 645 N N . ASP A 1 83 ? -8.393 13.171 1.304 1.00 93.25 83 ASP A N 1
ATOM 646 C CA . ASP A 1 83 ? -9.674 13.870 1.342 1.00 93.25 83 ASP A CA 1
ATOM 647 C C . ASP A 1 83 ? -10.772 13.010 1.987 1.00 93.25 83 ASP A C 1
ATOM 649 O O . ASP A 1 83 ? -11.099 11.910 1.529 1.00 93.25 83 ASP A O 1
ATOM 653 N N . TRP A 1 84 ? -11.372 13.537 3.053 1.00 92.12 84 TRP A N 1
ATOM 654 C CA . TRP A 1 84 ? -12.467 12.876 3.761 1.00 92.12 84 TRP A CA 1
ATOM 655 C C . TRP A 1 84 ? -13.776 12.904 2.968 1.00 92.12 84 TRP A C 1
ATOM 657 O O . TRP A 1 84 ? -14.579 11.982 3.112 1.00 92.12 84 TRP A O 1
ATOM 667 N N . GLY A 1 85 ? -13.979 13.923 2.121 1.00 94.88 85 GLY A N 1
ATOM 668 C CA . GLY A 1 85 ? -15.148 14.028 1.245 1.00 94.88 85 GLY A CA 1
ATOM 669 C C . GLY A 1 85 ? -15.222 12.891 0.226 1.00 94.88 85 GLY A C 1
ATOM 670 O O . GLY A 1 85 ? -16.309 12.415 -0.081 1.00 94.88 85 GLY A O 1
ATOM 671 N N . PHE A 1 86 ? -14.069 12.404 -0.227 1.00 90.62 86 PHE A N 1
ATOM 672 C CA . PHE A 1 86 ? -13.938 11.214 -1.058 1.00 90.62 86 PHE A CA 1
ATOM 673 C C . PHE A 1 86 ? -14.064 9.906 -0.258 1.00 90.62 86 PHE A C 1
ATOM 675 O O . PHE A 1 86 ? -14.758 8.984 -0.685 1.00 90.62 86 PHE A O 1
ATOM 682 N N . LEU A 1 87 ? -13.411 9.801 0.909 1.00 89.56 87 LEU A N 1
ATOM 683 C CA . LEU A 1 87 ? -13.379 8.544 1.669 1.00 89.56 87 LEU A CA 1
ATOM 684 C C . LEU A 1 87 ? -14.715 8.161 2.315 1.00 89.56 87 LEU A C 1
ATOM 686 O O . LEU A 1 87 ? -15.037 6.975 2.373 1.00 89.56 87 LEU A O 1
ATOM 690 N N . LEU A 1 88 ? -15.470 9.121 2.853 1.00 90.00 88 LEU A N 1
ATOM 691 C CA . LEU A 1 88 ? -16.698 8.808 3.592 1.00 90.00 88 LEU A CA 1
ATOM 692 C C . LEU A 1 88 ? -17.769 8.152 2.700 1.00 90.00 88 LEU A C 1
ATOM 694 O O . LEU A 1 88 ? -18.263 7.094 3.094 1.00 90.00 88 LEU A O 1
ATOM 698 N N . PRO A 1 89 ? -18.083 8.673 1.495 1.00 89.44 89 PRO A N 1
ATOM 699 C CA . PRO A 1 89 ? -18.979 7.993 0.562 1.00 89.44 89 PRO A CA 1
ATOM 700 C C . PRO A 1 89 ? -18.428 6.651 0.079 1.00 89.44 89 PRO A C 1
ATOM 702 O O . PRO A 1 89 ? -19.190 5.718 -0.119 1.00 89.44 89 PRO A O 1
ATOM 705 N N . PHE A 1 90 ? -17.109 6.517 -0.080 1.00 83.69 90 PHE A N 1
ATOM 706 C CA . PHE A 1 90 ? -16.508 5.252 -0.507 1.00 83.69 90 PHE A CA 1
ATOM 707 C C . PHE A 1 90 ? -16.734 4.111 0.502 1.00 83.69 90 PHE A C 1
ATOM 709 O O . PHE A 1 90 ? -16.901 2.962 0.102 1.00 83.69 90 PHE A O 1
ATOM 716 N N . PHE A 1 91 ? -16.729 4.409 1.808 1.00 79.69 91 PHE A N 1
ATOM 717 C CA . PHE A 1 91 ? -16.898 3.396 2.859 1.00 79.69 91 PHE A CA 1
ATOM 718 C C . PHE A 1 91 ? -18.329 3.243 3.388 1.00 79.69 91 PHE A C 1
ATOM 720 O O . PHE A 1 91 ? -18.650 2.182 3.923 1.00 79.69 91 PHE A O 1
ATOM 727 N N . PHE A 1 92 ? -19.154 4.288 3.303 1.00 77.94 92 PHE A N 1
ATOM 728 C CA . PHE A 1 92 ? -20.488 4.331 3.920 1.00 77.94 92 PHE A CA 1
ATOM 729 C C . PHE A 1 92 ? -21.615 4.718 2.952 1.00 77.94 92 PHE A C 1
ATOM 731 O O . PHE A 1 92 ? -22.752 4.874 3.400 1.00 77.94 92 PHE A O 1
ATOM 738 N N . GLY A 1 93 ? -21.296 4.930 1.674 1.00 62.78 93 GLY A N 1
ATOM 739 C CA . GLY A 1 93 ? -22.262 5.194 0.606 1.00 62.78 93 GLY A CA 1
ATOM 740 C C . GLY A 1 93 ? -22.790 3.936 -0.064 1.00 62.78 93 GLY A C 1
ATOM 741 O O . GLY A 1 93 ? -22.242 2.837 0.182 1.00 62.78 93 GLY A O 1
#

Mean predicted aligned error: 5.92 Å

Sequence (93 aa):
MKDFRPISCCNTLYKIIARIIANRIKPCLSDIISPSQSAFVAGRCIGDNILLVQELMRNYHKGASYPRLALKVDLMKAFDMVDWGFLLPFFFG

pLDDT: mean 88.73, std 7.47, range [49.97, 97.0]

Organism: NCBI:txid43782

=== Feature glossary ===
The record interleaves many kinds of information about one protein. Here is each kind framed as the question it answers.

Q: Are the domains correctly placed relative to each other?
A: Predicted aligned error is AlphaFold's pairwise confidence. Unlike pLDDT (per-residue), PAE is per-residue-pair and captures whether two parts of the structure are correctly placed relative to each other. Units are ångströms of expected positional error.

Q: Which residues are in helices, strands, or loops?
A: Eight-state secondary structure (DSSP): H is the canonical α-helix, G the tighter 3₁₀-helix, I the wider π-helix; E/B are β-structure, T and S are turns and bends, and '-' is everything else. DSSP derives these from the pattern of main-chain N–H···O=C hydrogen bonds, not from the sequence.

Q: What if only a Cα trace is available?
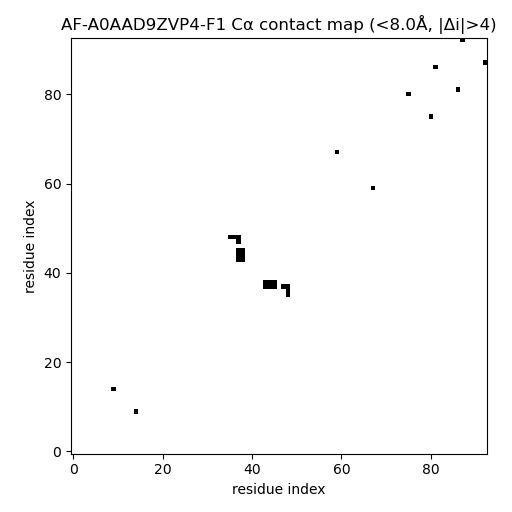A: P-SEA three-state annotation labels each residue as helix, strand, or coil based purely on the geometry of the Cα trace. It serves as a fallback when the full backbone (and thus DSSP) is unavailable.

Q: What are the backbone torsion angles?
A: φ (phi) and ψ (psi) are the two rotatable backbone dihedrals per residue: φ is the C(i-1)–N–Cα–C torsion, ψ is the N–Cα–C–N(i+1) torsion, both in degrees on (−180°, 180°]. α-helical residues cluster near (−60°, −45°); β-strand residues near (−120°, +130°). A Ramachandran plot is simply a scatter of (φ, ψ) for every residue.

Q: What known structures does this most resemble?
A: Structural nearest neighbors (via Foldseek easy-search vs the PDB). Reported per hit: target PDB id, E-value, and alignment TM-score. A TM-score above ~0.5 is the conventional threshold for 'same fold'.

Q: What family and function is it annotated with?
A: Database cross-references. InterPro integrates a dozen domain/family signature databases into unified entries with residue-range hits. GO terms attach function/process/location labels with evidence codes. CATH codes position the fold in a four-level structural taxonomy. Organism is the NCBI-taxonomy species name.

Q: Which residues are buried vs exposed?
A: Solvent accessibility: the surface area of each residue that a 1.4 Å water probe can touch, in Å². When only backbone atoms are present the absolute values are lower than full-atom SASA (side chains contribute most of the area) and are flagged as backbone-only.

Q: What do the diagnostic plots show?
A: Three diagnostic plots accompany the record. The Cα contact map visualizes the tertiary structure as a 2D adjacency matrix (8 Å cutoff, sequence-local contacts suppressed). The Ramachandran plot shows the distribution of backbone (φ, ψ) torsions, with points in the α and β basins reflecting secondary structure content. The PAE plot shows AlphaFold's inter-residue confidence as a color matrix.

Q: What is the amino-acid chain?
A: The amino-acid sequence is the protein's primary structure: the linear order of residues from the N-terminus to the C-terminus, written in one-letter code. Everything else here — the 3D coordinates, the secondary structure, the domain annotations — is ultimately a consequence of this string.

Q: What do the rendered images show?
A: The six renders are orthographic views along the three Cartesian axes in both directions. Representation (cartoon, sticks, or surface) and color scheme (sequence-rainbow or by-chain) vary across proteins so the training set covers all the common visualization conventions.

Q: Where is each backbone atom in 3D?
A: The mmCIF table is the protein's shape written out atom by atom. For each backbone N, Cα, C, and carbonyl O, it records an (x, y, z) coordinate triple in Å plus the residue type, chain letter, and residue number.

Q: How mobile is each atom in the crystal?
A: For experimental (PDB) structures, the B-factor (temperature factor) quantifies the positional spread of each atom in the crystal — a combination of thermal vibration and static disorder — in units of Å². High B-factors mark flexible loops or poorly resolved regions; low B-factors mark the rigid, well-ordered core.

Q: How big and how compact is the whole molecule?
A: Three whole-structure scalars: the radius of gyration (RMS distance of Cα from centroid, in Å), the count of Cα–Cα contacts (pairs closer than 8 Å and separated by more than four residues in sequence — i.e. tertiary, not local, contacts), and the bounding-box dimensions. Together they distinguish compact globular folds from extended fibres or disordered chains.

Q: What does the local fold look like, residue by residue?
A: A 3Di character summarizes, for each residue, the relative orientation of the Cα frame of its nearest spatial neighbor. Because it encodes fold topology rather than chemistry, 3Di alignments detect remote structural similarity that sequence alignment misses.

Q: How confident is the AlphaFold model at each residue?
A: For AlphaFold models, the B-factor field carries pLDDT — the model's own estimate of local accuracy on a 0–100 scale. Regions with pLDDT<50 should be treated as essentially unmodeled; they often correspond to intrinsically disordered segments.